Protein AF-A0A2S8AFT2-F1 (afdb_monomer_lite)

Structure (mmCIF, N/CA/C/O backbone):
data_AF-A0A2S8AFT2-F1
#
_entry.id   AF-A0A2S8AFT2-F1
#
loop_
_atom_site.group_PDB
_atom_site.id
_atom_site.type_symbol
_atom_site.label_atom_id
_atom_site.label_alt_id
_atom_site.label_comp_id
_atom_site.label_asym_id
_atom_site.label_entity_id
_atom_site.label_seq_id
_atom_site.pdbx_PDB_ins_code
_atom_site.Cartn_x
_atom_site.Cartn_y
_atom_site.Cartn_z
_atom_site.occupancy
_atom_site.B_iso_or_equiv
_atom_site.auth_seq_id
_atom_site.auth_comp_id
_atom_site.auth_asym_id
_atom_site.auth_atom_id
_atom_site.pdbx_PDB_model_num
ATOM 1 N N . MET A 1 1 ? -31.401 -0.155 1.795 1.00 33.91 1 MET A N 1
ATOM 2 C CA . MET A 1 1 ? -30.818 -1.514 1.838 1.00 33.91 1 MET A CA 1
ATOM 3 C C . MET A 1 1 ? -29.477 -1.427 2.553 1.00 33.91 1 MET A C 1
ATOM 5 O O . MET A 1 1 ? -28.554 -0.840 2.007 1.00 33.91 1 MET A O 1
ATOM 9 N N . ASN A 1 2 ? -29.398 -1.915 3.794 1.00 32.53 2 ASN A N 1
ATOM 10 C CA . ASN A 1 2 ? -28.161 -1.939 4.581 1.00 32.53 2 ASN A CA 1
ATOM 11 C C . ASN A 1 2 ? -27.279 -3.090 4.094 1.00 32.53 2 ASN A C 1
ATOM 13 O O . ASN A 1 2 ? -27.574 -4.254 4.362 1.00 32.53 2 ASN A O 1
ATOM 17 N N . VAL A 1 3 ? -26.214 -2.773 3.362 1.00 36.12 3 VAL A N 1
ATOM 18 C CA . VAL A 1 3 ? -25.198 -3.759 2.991 1.00 36.12 3 VAL A CA 1
ATOM 19 C C . VAL A 1 3 ? -24.253 -3.915 4.181 1.00 36.12 3 VAL A C 1
ATOM 21 O O . VAL A 1 3 ? -23.516 -3.000 4.534 1.00 36.12 3 VAL A O 1
ATOM 24 N N . ASN A 1 4 ? -24.334 -5.076 4.831 1.00 34.59 4 ASN A N 1
ATOM 25 C CA . ASN A 1 4 ? -23.478 -5.501 5.936 1.00 34.59 4 ASN A CA 1
ATOM 26 C C . ASN A 1 4 ? -21.986 -5.383 5.571 1.00 34.59 4 ASN A C 1
ATOM 28 O O . ASN A 1 4 ? -21.433 -6.259 4.911 1.00 34.59 4 ASN A O 1
ATOM 32 N N . ASN A 1 5 ? -21.330 -4.326 6.055 1.00 40.38 5 ASN A N 1
ATOM 33 C CA . ASN A 1 5 ? -19.903 -4.043 5.846 1.00 40.38 5 ASN A CA 1
ATOM 34 C C . ASN A 1 5 ? -18.979 -4.763 6.858 1.00 40.38 5 ASN A C 1
ATOM 36 O O . ASN A 1 5 ? -17.819 -4.401 7.024 1.00 40.38 5 ASN A O 1
ATOM 40 N N . THR A 1 6 ? -19.481 -5.771 7.578 1.00 41.59 6 THR A N 1
ATOM 41 C CA . THR A 1 6 ? -18.819 -6.366 8.756 1.00 41.59 6 THR A CA 1
ATOM 42 C C . THR A 1 6 ? -18.058 -7.669 8.500 1.00 41.59 6 THR A C 1
ATOM 44 O O . THR A 1 6 ? -17.425 -8.180 9.418 1.00 41.59 6 THR A O 1
ATOM 47 N N . LYS A 1 7 ? -18.067 -8.232 7.284 1.00 48.12 7 LYS A N 1
ATOM 48 C CA . LYS A 1 7 ? -17.594 -9.618 7.076 1.00 48.12 7 LYS A CA 1
ATOM 49 C C . LYS A 1 7 ? -16.073 -9.847 7.048 1.00 48.12 7 LYS A C 1
ATOM 51 O O . LYS A 1 7 ? -15.678 -11.001 7.133 1.00 48.12 7 LYS A O 1
ATOM 56 N N . ASN A 1 8 ? -15.228 -8.813 6.999 1.00 59.12 8 ASN A N 1
ATOM 57 C CA . ASN A 1 8 ? -13.768 -8.993 6.847 1.00 59.12 8 ASN A CA 1
ATOM 58 C C . ASN A 1 8 ? -12.906 -8.351 7.945 1.00 59.12 8 ASN A C 1
ATOM 60 O O . ASN A 1 8 ? -11.678 -8.343 7.827 1.00 59.12 8 ASN A O 1
ATOM 64 N N . LYS A 1 9 ? -13.519 -7.829 9.012 1.00 64.31 9 LYS A N 1
ATOM 65 C CA . LYS A 1 9 ? -12.777 -7.213 10.115 1.00 64.31 9 LYS A CA 1
ATOM 66 C C . LYS A 1 9 ? -12.004 -8.273 10.895 1.00 64.31 9 LYS A C 1
ATOM 68 O O . LYS A 1 9 ? -12.562 -9.319 11.231 1.00 64.31 9 LYS A O 1
ATOM 73 N N . MET A 1 10 ? -10.728 -8.014 11.173 1.00 72.75 10 MET A N 1
ATOM 74 C CA . MET A 1 10 ? -9.900 -8.972 11.898 1.00 72.75 10 MET A CA 1
ATOM 75 C C . MET A 1 10 ? -10.366 -9.146 13.348 1.00 72.75 10 MET A C 1
ATOM 77 O O . MET A 1 10 ? -10.544 -8.171 14.082 1.00 72.75 10 MET A O 1
ATOM 81 N N . ASP A 1 11 ? -10.536 -10.402 13.770 1.00 74.88 11 ASP A N 1
ATOM 82 C CA . ASP A 1 11 ? -10.859 -10.743 15.155 1.00 74.88 11 ASP A CA 1
ATOM 83 C C . ASP A 1 11 ? -9.594 -10.641 16.016 1.00 74.88 11 ASP A C 1
ATOM 85 O O . ASP A 1 11 ? -8.755 -11.543 16.063 1.00 74.88 11 ASP A O 1
ATOM 89 N N . LYS A 1 12 ? -9.459 -9.511 16.714 1.00 72.62 12 LYS A N 1
ATOM 90 C CA . LYS A 1 12 ? -8.300 -9.209 17.564 1.00 72.62 12 LYS A CA 1
ATOM 91 C C . LYS A 1 12 ? -8.250 -10.064 18.845 1.00 72.62 12 LYS A C 1
ATOM 93 O O . LYS A 1 12 ? -7.224 -10.059 19.528 1.00 72.62 12 LYS A O 1
ATOM 98 N N . SER A 1 13 ? -9.324 -10.781 19.200 1.00 72.56 13 SER A N 1
ATOM 99 C CA . SER A 1 13 ? -9.420 -11.525 20.469 1.00 72.56 13 SER A CA 1
ATOM 100 C C . SER A 1 13 ? -8.518 -12.762 20.520 1.00 72.56 13 SER A C 1
ATOM 102 O O . SER A 1 13 ? -8.058 -13.140 21.597 1.00 72.56 13 SER A O 1
ATOM 104 N N . ARG A 1 14 ? -8.201 -13.340 19.355 1.00 75.81 14 ARG A N 1
ATOM 105 C CA . ARG A 1 14 ? -7.386 -14.559 19.204 1.00 75.81 14 ARG A CA 1
ATOM 106 C C . ARG A 1 14 ? -5.899 -14.294 18.960 1.00 75.81 14 ARG A C 1
ATOM 108 O O . ARG A 1 14 ? -5.125 -15.239 18.851 1.00 75.81 14 ARG A O 1
ATOM 115 N N . LEU A 1 15 ? -5.500 -13.028 18.859 1.00 81.06 15 LEU A N 1
ATOM 116 C CA . LEU A 1 15 ? -4.115 -12.639 18.599 1.00 81.06 15 LEU A CA 1
ATOM 117 C C . LEU A 1 15 ? -3.244 -12.780 19.850 1.00 81.06 15 LEU A C 1
ATOM 119 O O . LEU A 1 15 ? -3.677 -12.469 20.967 1.00 81.06 15 LEU A O 1
ATOM 123 N N . SER A 1 16 ? -1.985 -13.180 19.655 1.00 85.62 16 SER A N 1
ATOM 124 C CA . SER A 1 16 ? -0.992 -13.154 20.728 1.00 85.62 16 SER A CA 1
ATOM 125 C C . SER A 1 16 ? -0.768 -11.717 21.228 1.00 85.62 16 SER A C 1
ATOM 127 O O . SER A 1 16 ? -1.093 -10.738 20.552 1.00 85.62 16 SER A O 1
ATOM 129 N N . ILE A 1 17 ? -0.195 -11.551 22.427 1.00 87.12 17 ILE A N 1
ATOM 130 C CA . ILE A 1 17 ? 0.159 -10.211 22.939 1.00 87.12 17 ILE A CA 1
ATOM 131 C C . ILE A 1 17 ? 1.089 -9.488 21.953 1.00 87.12 17 ILE A C 1
ATOM 133 O O . ILE A 1 17 ? 0.877 -8.308 21.678 1.00 87.12 17 ILE A O 1
ATOM 137 N N . LYS A 1 18 ? 2.062 -10.210 21.381 1.00 86.81 18 LYS A N 1
ATOM 138 C CA . LYS A 1 18 ? 2.995 -9.683 20.380 1.00 86.81 18 LYS A CA 1
ATOM 139 C C . LYS A 1 18 ? 2.250 -9.167 19.148 1.00 86.81 18 LYS A C 1
ATOM 141 O O . LYS A 1 18 ? 2.451 -8.022 18.762 1.00 86.81 18 LYS A O 1
ATOM 146 N N . ASP A 1 19 ? 1.337 -9.961 18.598 1.00 84.31 19 ASP A N 1
ATOM 147 C CA . ASP A 1 19 ? 0.580 -9.592 17.397 1.00 84.31 19 ASP A CA 1
ATOM 148 C C . ASP A 1 19 ? -0.333 -8.391 17.640 1.00 84.31 19 ASP A C 1
ATOM 150 O O . ASP A 1 19 ? -0.440 -7.514 16.789 1.00 84.31 19 ASP A O 1
ATOM 154 N N . ARG A 1 20 ? -0.946 -8.292 18.827 1.00 86.44 20 ARG A N 1
ATOM 155 C CA . ARG A 1 20 ? -1.747 -7.117 19.209 1.00 86.44 20 ARG A CA 1
ATOM 156 C C . ARG A 1 20 ? -0.906 -5.847 19.305 1.00 86.44 20 ARG A C 1
ATOM 158 O O . ARG A 1 20 ? -1.370 -4.789 18.888 1.00 86.44 20 ARG A O 1
ATOM 165 N N . LEU A 1 21 ? 0.314 -5.936 19.838 1.00 88.62 21 LEU A N 1
ATOM 166 C CA . LEU A 1 21 ? 1.238 -4.799 19.893 1.00 88.62 21 LEU A CA 1
ATOM 167 C C . LEU A 1 21 ? 1.664 -4.365 18.487 1.00 88.62 21 LEU A C 1
ATOM 169 O O . LEU A 1 21 ? 1.594 -3.174 18.179 1.00 88.62 21 LEU A O 1
ATOM 173 N N . THR A 1 22 ? 2.032 -5.318 17.626 1.00 87.12 22 THR A N 1
ATOM 174 C CA . THR A 1 22 ? 2.369 -5.054 16.219 1.00 87.12 22 THR A CA 1
ATOM 175 C C . THR A 1 22 ? 1.199 -4.402 15.489 1.00 87.12 22 THR A C 1
ATOM 177 O O . THR A 1 22 ? 1.371 -3.376 14.840 1.00 87.12 22 THR A O 1
ATOM 180 N N . LEU A 1 23 ? -0.010 -4.933 15.665 1.00 88.06 23 LEU A N 1
ATOM 181 C CA . LEU A 1 23 ? -1.231 -4.398 15.074 1.00 88.06 23 LEU A CA 1
ATOM 182 C C . LEU A 1 23 ? -1.505 -2.965 15.526 1.00 88.06 23 LEU A C 1
ATOM 184 O O . LEU A 1 23 ? -1.764 -2.107 14.691 1.00 88.06 23 LEU A O 1
ATOM 188 N N . ASN A 1 24 ? -1.435 -2.683 16.828 1.00 89.06 24 ASN A N 1
ATOM 189 C CA . ASN A 1 24 ? -1.678 -1.336 17.348 1.00 89.06 24 ASN A CA 1
ATOM 190 C C . ASN A 1 24 ? -0.645 -0.331 16.824 1.00 89.06 24 ASN A C 1
ATOM 192 O O . ASN A 1 24 ? -0.996 0.813 16.528 1.00 89.06 24 ASN A O 1
ATOM 196 N N . LYS A 1 25 ? 0.620 -0.753 16.691 1.00 90.81 25 LYS A N 1
ATOM 197 C CA . LYS A 1 25 ? 1.673 0.057 16.073 1.00 90.81 25 LYS A CA 1
ATOM 198 C C . LYS A 1 25 ? 1.336 0.347 14.610 1.00 90.81 25 LYS A C 1
ATOM 200 O O . LYS A 1 25 ? 1.339 1.510 14.219 1.00 90.81 25 LYS A O 1
ATOM 205 N N . LEU A 1 26 ? 0.973 -0.684 13.850 1.00 90.06 26 LEU A N 1
ATOM 206 C CA . LEU A 1 26 ? 0.604 -0.575 12.442 1.00 90.06 26 LEU A CA 1
ATOM 207 C C . LEU A 1 26 ? -0.612 0.340 12.245 1.00 90.06 26 LEU A C 1
ATOM 209 O O . LEU A 1 26 ? -0.568 1.280 11.461 1.00 90.06 26 LEU A O 1
ATOM 213 N N . GLU A 1 27 ? -1.680 0.131 13.015 1.00 92.44 27 GLU A N 1
ATOM 214 C CA . GLU A 1 27 ? -2.883 0.964 12.974 1.00 92.44 27 GLU A CA 1
ATOM 215 C C . GLU A 1 27 ? -2.548 2.437 13.253 1.00 92.44 27 GLU A C 1
ATOM 217 O O . GLU A 1 27 ? -3.024 3.325 12.547 1.00 92.44 27 GLU A O 1
ATOM 222 N N . LYS A 1 28 ? -1.684 2.711 14.238 1.00 94.12 28 LYS A N 1
ATOM 223 C CA . LYS A 1 28 ? -1.218 4.072 14.526 1.00 94.12 28 LYS A CA 1
ATOM 224 C C . LYS A 1 28 ? -0.417 4.666 13.363 1.00 94.12 28 LYS A C 1
ATOM 226 O O . LYS A 1 28 ? -0.654 5.819 13.021 1.00 94.12 28 LYS A O 1
ATOM 231 N N . GLU A 1 29 ? 0.502 3.908 12.764 1.00 93.38 29 GLU A N 1
ATOM 232 C CA . GLU A 1 29 ? 1.294 4.352 11.607 1.00 93.38 29 GLU A CA 1
ATOM 233 C C . GLU A 1 29 ? 0.391 4.769 10.439 1.00 93.38 29 GLU A C 1
ATOM 235 O O . GLU A 1 29 ? 0.521 5.880 9.930 1.00 93.38 29 GLU A O 1
ATOM 240 N N . TYR A 1 30 ? -0.580 3.933 10.064 1.00 94.81 30 TYR A N 1
ATOM 241 C CA . TYR A 1 30 ? -1.484 4.234 8.951 1.00 94.81 30 TYR A CA 1
ATOM 242 C C . TYR A 1 30 ? -2.477 5.355 9.259 1.00 94.81 30 TYR A C 1
ATOM 244 O O . TYR A 1 30 ? -2.793 6.142 8.373 1.00 94.81 30 TYR A O 1
ATOM 252 N N . ARG A 1 31 ? -2.953 5.475 10.505 1.00 95.81 31 ARG A N 1
ATOM 253 C CA . ARG A 1 31 ? -3.815 6.600 10.912 1.00 95.81 31 ARG A CA 1
ATOM 254 C C . ARG A 1 31 ? -3.095 7.949 10.879 1.00 95.81 31 ARG A C 1
ATOM 256 O O . ARG A 1 31 ? -3.759 8.969 10.742 1.00 95.81 31 ARG A O 1
ATOM 263 N N . LEU A 1 32 ? -1.771 7.959 11.040 1.00 96.38 32 LEU A N 1
ATOM 264 C CA . LEU A 1 32 ? -0.944 9.169 10.989 1.00 96.38 32 LEU A CA 1
ATOM 265 C C . LEU A 1 32 ? -0.367 9.447 9.593 1.00 96.38 32 LEU A C 1
ATOM 267 O O . LEU A 1 32 ? 0.215 10.508 9.378 1.00 96.38 32 LEU A O 1
ATOM 271 N N . ASN A 1 33 ? -0.502 8.515 8.650 1.00 95.75 33 ASN A N 1
ATOM 272 C CA . ASN A 1 33 ? 0.033 8.664 7.305 1.00 95.75 33 ASN A CA 1
ATOM 273 C C . ASN A 1 33 ? -0.831 9.640 6.491 1.00 95.75 33 ASN A C 1
ATOM 275 O O . ASN A 1 33 ? -1.975 9.345 6.177 1.00 95.75 33 ASN A O 1
ATOM 279 N N . SER A 1 34 ? -0.277 10.789 6.098 1.00 97.31 34 SER A N 1
ATOM 280 C CA . SER A 1 34 ? -0.993 11.811 5.319 1.00 97.31 34 SER A CA 1
ATOM 281 C C . SER A 1 34 ? -1.334 11.393 3.884 1.00 97.31 34 SER A C 1
ATOM 283 O O . SER A 1 34 ? -2.145 12.043 3.228 1.00 97.31 34 SER A O 1
ATOM 285 N N . ASN A 1 35 ? -0.703 10.333 3.373 1.00 98.12 35 ASN A N 1
ATOM 286 C CA . ASN A 1 35 ? -0.846 9.891 1.986 1.00 98.12 35 ASN A CA 1
ATOM 287 C C . ASN A 1 35 ? -1.964 8.856 1.811 1.00 98.12 35 ASN A C 1
ATOM 289 O O . ASN A 1 35 ? -2.265 8.466 0.681 1.00 98.12 35 ASN A O 1
ATOM 293 N N . CYS A 1 36 ? -2.607 8.432 2.900 1.00 98.06 36 CYS A N 1
ATOM 294 C CA . CYS A 1 36 ? -3.755 7.540 2.872 1.00 98.06 36 CYS A CA 1
ATOM 295 C C . CYS A 1 36 ? -4.715 7.804 4.038 1.00 98.06 36 CYS A C 1
ATOM 297 O O . CYS A 1 36 ? -4.320 8.244 5.108 1.00 98.06 36 CYS A O 1
ATOM 299 N N . GLU A 1 37 ? -5.979 7.456 3.865 1.00 98.12 37 GLU A N 1
ATOM 300 C CA . GLU A 1 37 ? -6.954 7.369 4.943 1.00 98.12 37 GLU A CA 1
ATOM 301 C C . GLU A 1 37 ? -7.054 5.906 5.394 1.00 98.12 37 GLU A C 1
ATOM 303 O O . GLU A 1 37 ? -7.403 5.017 4.610 1.00 98.12 37 GLU A O 1
ATOM 308 N N . PHE A 1 38 ? -6.722 5.642 6.659 1.00 96.88 38 PHE A N 1
ATOM 309 C CA . PHE A 1 38 ? -6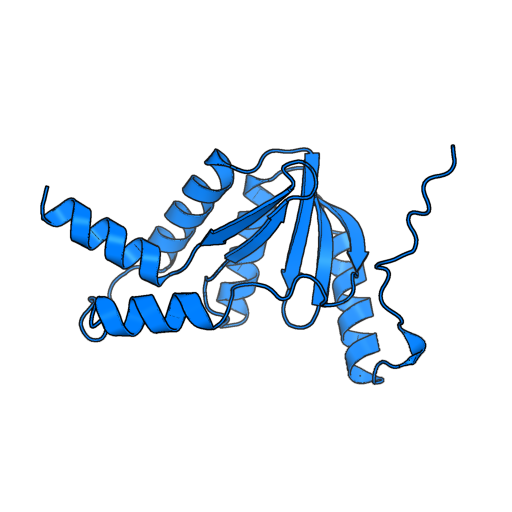.851 4.310 7.249 1.00 96.88 38 PHE A CA 1
ATOM 310 C C . PHE A 1 38 ? -8.324 3.904 7.386 1.00 96.88 38 PHE A C 1
ATOM 312 O O . PHE A 1 38 ? -9.111 4.629 7.994 1.00 96.88 38 PHE A O 1
ATOM 319 N N . ILE A 1 39 ? -8.676 2.713 6.889 1.00 95.12 39 ILE A N 1
ATOM 320 C CA . ILE A 1 39 ? -10.038 2.170 6.977 1.00 95.12 39 ILE A CA 1
ATOM 321 C C . ILE A 1 39 ? -10.104 1.056 8.022 1.00 95.12 39 ILE A C 1
ATOM 323 O O . ILE A 1 39 ? -10.856 1.164 8.990 1.00 95.12 39 ILE A O 1
ATOM 327 N N . ASP A 1 40 ? -9.354 -0.031 7.821 1.00 92.12 40 ASP A N 1
ATOM 328 C CA . ASP A 1 40 ? -9.377 -1.185 8.725 1.00 92.12 40 ASP A CA 1
ATOM 329 C C . ASP A 1 40 ? -8.144 -2.082 8.544 1.00 92.12 40 ASP A C 1
ATOM 331 O O . ASP A 1 40 ? -7.423 -1.990 7.549 1.00 92.12 40 ASP A O 1
ATOM 335 N N . ILE A 1 41 ? -7.943 -3.005 9.482 1.00 89.31 41 ILE A N 1
ATOM 336 C CA . ILE A 1 41 ? -7.052 -4.154 9.301 1.00 89.31 41 ILE A CA 1
ATOM 337 C C . ILE A 1 41 ? -7.927 -5.374 9.014 1.00 89.31 41 ILE A C 1
ATOM 339 O O . ILE A 1 41 ? -8.801 -5.739 9.808 1.00 89.31 41 ILE A O 1
ATOM 343 N N . VAL A 1 42 ? -7.706 -5.992 7.856 1.00 84.94 42 VAL A N 1
ATOM 344 C CA . VAL A 1 42 ? -8.558 -7.065 7.337 1.00 84.94 42 VAL A CA 1
ATOM 345 C C . VAL A 1 42 ? -7.913 -8.433 7.513 1.00 84.94 42 VAL A C 1
ATOM 347 O O . VAL A 1 42 ? -6.691 -8.582 7.481 1.00 84.94 42 VAL A O 1
ATOM 350 N N . ASN A 1 43 ? -8.755 -9.451 7.690 1.00 70.06 43 ASN A N 1
ATOM 351 C CA . ASN A 1 43 ? -8.299 -10.836 7.760 1.00 70.06 43 ASN A CA 1
ATOM 352 C C . ASN A 1 43 ? -7.661 -11.293 6.437 1.00 70.06 43 ASN A C 1
ATOM 354 O O . ASN A 1 43 ? -8.045 -10.864 5.349 1.00 70.06 43 ASN A O 1
ATOM 358 N N . GLY A 1 44 ? -6.706 -12.219 6.549 1.00 59.03 44 GLY A N 1
ATOM 359 C CA . GLY A 1 44 ? -5.827 -12.700 5.479 1.00 59.03 44 GLY A CA 1
ATOM 360 C C . GLY A 1 44 ? -6.479 -13.348 4.250 1.00 59.03 44 GLY A C 1
ATOM 361 O O . GLY A 1 44 ? -5.738 -13.753 3.359 1.00 59.03 44 GLY A O 1
ATOM 362 N N . THR A 1 45 ? -7.809 -13.410 4.135 1.00 49.75 45 THR A N 1
ATOM 363 C CA . THR A 1 45 ? -8.539 -14.179 3.107 1.00 49.75 45 THR A CA 1
ATOM 364 C C . THR A 1 45 ? -8.309 -13.734 1.661 1.00 49.75 45 THR A C 1
ATOM 366 O O . THR A 1 45 ? -8.607 -14.498 0.751 1.00 49.75 45 THR A O 1
ATOM 369 N N . TYR A 1 46 ? -7.680 -12.583 1.409 1.00 50.47 46 TYR A N 1
ATOM 370 C CA . TYR A 1 46 ? -7.115 -12.256 0.088 1.00 50.47 46 TYR A CA 1
ATOM 371 C C . TYR A 1 46 ? -5.791 -13.002 -0.181 1.00 50.47 46 TYR A C 1
ATOM 373 O O . TYR A 1 46 ? -4.812 -12.399 -0.618 1.00 50.47 46 TYR A O 1
ATOM 381 N N . SER A 1 47 ? -5.675 -14.266 0.235 1.00 46.03 47 SER A N 1
ATOM 382 C CA . SER A 1 47 ? -4.504 -15.117 0.002 1.00 46.03 47 SER A CA 1
ATOM 383 C C . SER A 1 47 ? -4.683 -15.836 -1.325 1.00 46.03 47 SER A C 1
ATOM 385 O O . SER A 1 47 ? -5.022 -17.016 -1.358 1.00 46.03 47 SER A O 1
ATOM 387 N N . ILE A 1 48 ? -4.541 -15.134 -2.438 1.00 43.16 48 ILE A N 1
ATOM 388 C CA . ILE A 1 48 ? -4.580 -15.824 -3.720 1.00 43.16 48 ILE A CA 1
ATOM 389 C C . ILE A 1 48 ? -3.487 -15.211 -4.594 1.00 43.16 48 ILE A C 1
ATOM 391 O O . ILE A 1 48 ? -3.519 -14.011 -4.844 1.00 43.16 48 ILE A O 1
ATOM 395 N N . TYR A 1 49 ? -2.538 -16.067 -4.997 1.00 43.41 49 TYR A N 1
ATOM 396 C CA . TYR A 1 49 ? -1.540 -15.893 -6.070 1.00 43.41 49 TYR A CA 1
ATOM 397 C C . TYR A 1 49 ? -0.076 -15.530 -5.736 1.00 43.41 49 TYR A C 1
ATOM 399 O O . TYR A 1 49 ? 0.668 -15.221 -6.656 1.00 43.41 49 TYR A O 1
ATOM 407 N N . PHE A 1 50 ? 0.400 -15.655 -4.489 1.00 48.91 50 PHE A N 1
ATOM 408 C CA . PHE A 1 50 ? 1.793 -15.276 -4.161 1.00 48.91 50 PHE A CA 1
ATOM 409 C C . PHE A 1 50 ? 2.872 -16.345 -4.403 1.00 48.91 50 PHE A C 1
ATOM 411 O O . PHE A 1 50 ? 3.948 -16.005 -4.886 1.00 48.91 50 PHE A O 1
ATOM 418 N N . GLU A 1 51 ? 2.615 -17.623 -4.107 1.00 44.56 51 GLU A N 1
ATOM 419 C CA . GLU A 1 51 ? 3.684 -18.644 -4.121 1.00 44.56 51 GLU A CA 1
ATOM 420 C C . GLU A 1 51 ? 3.896 -19.324 -5.484 1.00 44.56 51 GLU A C 1
ATOM 422 O O . GLU A 1 51 ? 5.025 -19.668 -5.830 1.00 44.56 51 GLU A O 1
ATOM 427 N N . ASN A 1 52 ? 2.844 -19.488 -6.293 1.00 38.69 52 ASN A N 1
ATOM 428 C CA . ASN A 1 52 ? 2.957 -20.253 -7.543 1.00 38.69 52 ASN A CA 1
ATOM 429 C C . ASN A 1 52 ? 3.631 -19.456 -8.673 1.00 38.69 52 ASN A C 1
ATOM 431 O O . ASN A 1 52 ? 4.453 -20.003 -9.400 1.00 38.69 52 ASN A O 1
ATOM 435 N N . PHE A 1 53 ? 3.357 -18.152 -8.784 1.00 44.94 53 PHE A N 1
ATOM 436 C CA . PHE A 1 53 ? 3.870 -17.330 -9.886 1.00 44.94 53 PHE A CA 1
ATOM 437 C C . PHE A 1 53 ? 5.391 -17.095 -9.805 1.00 44.94 53 PHE A C 1
ATOM 439 O O . PHE A 1 53 ? 6.089 -17.187 -10.813 1.00 44.94 53 PHE A O 1
ATOM 446 N N . SER A 1 54 ? 5.931 -16.878 -8.597 1.00 49.25 54 SER A N 1
ATOM 447 C CA . SER A 1 54 ? 7.379 -16.693 -8.390 1.00 49.25 54 SER A CA 1
ATOM 448 C C . SER A 1 54 ? 8.178 -17.959 -8.727 1.00 49.25 54 SER A C 1
ATOM 450 O O . SER A 1 54 ? 9.253 -17.874 -9.323 1.00 49.25 54 SER A O 1
ATOM 452 N N . ASN A 1 55 ? 7.646 -19.143 -8.399 1.00 48.47 55 ASN A N 1
ATOM 453 C CA . ASN A 1 55 ? 8.304 -20.413 -8.709 1.00 48.47 55 ASN A CA 1
ATOM 454 C C . ASN A 1 55 ? 8.341 -20.687 -10.217 1.00 48.47 55 ASN A C 1
ATOM 456 O O . ASN A 1 55 ? 9.384 -21.092 -10.735 1.00 48.47 55 ASN A O 1
ATOM 460 N N . ASP A 1 56 ? 7.249 -20.412 -10.931 1.00 48.91 56 ASP A N 1
ATOM 461 C CA . ASP A 1 56 ? 7.187 -20.610 -12.380 1.00 48.91 56 ASP A CA 1
ATOM 462 C C . ASP A 1 56 ? 8.129 -19.654 -13.128 1.00 48.91 56 ASP A C 1
ATOM 464 O O . ASP A 1 56 ? 8.860 -20.089 -14.021 1.00 48.91 56 ASP A O 1
ATOM 468 N N . LEU A 1 57 ? 8.222 -18.381 -12.725 1.00 47.47 57 LEU A N 1
ATOM 469 C CA . LEU A 1 57 ? 9.178 -17.436 -13.317 1.00 47.47 57 LEU A CA 1
ATOM 470 C C . LEU A 1 57 ? 10.639 -17.804 -13.020 1.00 47.47 57 LEU A C 1
ATOM 472 O O . LEU A 1 57 ? 11.471 -17.796 -13.931 1.00 47.47 57 LEU A O 1
ATOM 476 N N . LYS A 1 58 ? 10.958 -18.188 -11.776 1.00 48.41 58 LYS A N 1
ATOM 477 C CA . LYS A 1 58 ? 12.314 -18.612 -11.381 1.00 48.41 58 LYS A CA 1
ATOM 478 C C . LYS A 1 58 ? 12.788 -19.834 -12.160 1.00 48.41 58 LYS A C 1
ATOM 480 O O . LYS A 1 58 ? 13.943 -19.867 -12.592 1.00 48.41 58 LYS A O 1
ATOM 485 N N . ASN A 1 59 ? 11.898 -20.804 -12.365 1.00 49.97 59 ASN A N 1
ATOM 486 C CA . ASN A 1 59 ? 12.191 -22.017 -13.125 1.00 49.97 59 ASN A CA 1
ATOM 487 C C . ASN A 1 59 ? 12.289 -21.751 -14.635 1.00 49.97 59 ASN A C 1
ATOM 489 O O . ASN A 1 59 ? 13.118 -22.366 -15.302 1.00 49.97 59 ASN A O 1
ATOM 493 N N . THR A 1 60 ? 11.492 -20.821 -15.171 1.00 45.75 60 THR A N 1
ATOM 494 C CA . THR A 1 60 ? 11.460 -20.522 -16.613 1.00 45.75 60 THR A CA 1
ATOM 495 C C . THR A 1 60 ? 12.642 -19.658 -17.063 1.00 45.75 60 THR A C 1
ATOM 497 O O . THR A 1 60 ? 13.195 -19.894 -18.135 1.00 45.75 60 THR A O 1
ATOM 500 N N . PHE A 1 61 ? 13.076 -18.683 -16.257 1.00 48.03 61 PHE A N 1
ATOM 501 C CA . PHE A 1 61 ? 14.068 -17.684 -16.685 1.00 48.03 61 PHE A CA 1
ATOM 502 C C . PHE A 1 61 ? 15.495 -17.912 -16.176 1.00 48.03 61 PHE A C 1
ATOM 5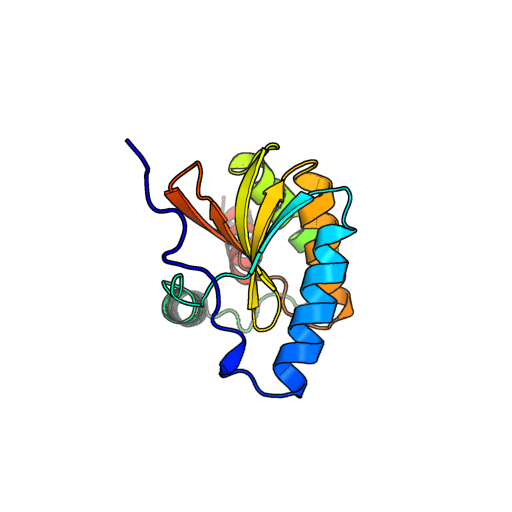04 O O . PHE A 1 61 ? 16.372 -17.109 -16.480 1.00 48.03 61 PHE A O 1
ATOM 511 N N . ASN A 1 62 ? 15.763 -19.000 -15.440 1.00 45.16 62 ASN A N 1
ATOM 512 C CA . ASN A 1 62 ? 17.096 -19.347 -14.923 1.00 45.16 62 ASN A CA 1
ATOM 513 C C . ASN A 1 62 ? 17.830 -18.107 -14.356 1.00 45.16 62 ASN A C 1
ATOM 515 O O . ASN A 1 62 ? 18.971 -17.800 -14.703 1.00 45.16 62 ASN A O 1
ATOM 519 N N . ILE A 1 63 ? 17.123 -17.378 -13.482 1.00 50.34 63 ILE A N 1
ATOM 520 C CA . ILE A 1 63 ? 17.422 -16.016 -12.982 1.00 50.34 63 ILE A CA 1
ATOM 521 C C . ILE A 1 63 ? 18.745 -15.932 -12.187 1.00 50.34 63 ILE A C 1
ATOM 523 O O . ILE A 1 63 ? 19.183 -14.861 -11.785 1.00 50.34 63 ILE A O 1
ATOM 527 N N . LYS A 1 64 ? 19.458 -17.052 -12.014 1.00 44.66 64 LYS A N 1
ATOM 528 C CA . LYS A 1 64 ? 20.727 -17.152 -11.275 1.00 44.66 64 LYS A CA 1
ATOM 529 C C . LYS A 1 64 ? 21.861 -16.262 -11.807 1.00 44.66 64 LYS A C 1
ATOM 531 O O . LYS A 1 64 ? 22.828 -16.069 -11.082 1.00 44.66 64 LYS A O 1
ATOM 536 N N . ASN A 1 65 ? 21.745 -15.730 -13.027 1.00 41.00 65 ASN A N 1
ATOM 537 C CA . ASN A 1 65 ? 22.795 -14.945 -13.689 1.00 41.00 65 ASN A CA 1
ATOM 538 C C . ASN A 1 65 ? 22.381 -13.507 -14.044 1.00 41.00 65 ASN A C 1
ATOM 540 O O . ASN A 1 65 ? 23.043 -12.876 -14.870 1.00 41.00 65 ASN A O 1
ATOM 544 N N . LEU A 1 66 ? 21.299 -12.979 -13.468 1.00 46.88 66 LEU A N 1
ATOM 545 C CA . LEU A 1 66 ? 20.991 -11.561 -13.630 1.00 46.88 66 LEU A CA 1
ATOM 546 C C . LEU A 1 66 ? 21.955 -10.737 -12.774 1.00 46.88 66 LEU A C 1
ATOM 548 O O . LEU A 1 66 ? 22.122 -10.958 -11.579 1.00 46.88 66 LEU A O 1
ATOM 552 N N . ASP A 1 67 ? 22.676 -9.866 -13.469 1.00 42.78 67 ASP A N 1
ATOM 553 C CA . ASP A 1 67 ? 23.768 -9.043 -12.972 1.00 42.78 67 ASP A CA 1
ATOM 554 C C . ASP A 1 67 ? 23.318 -8.283 -11.710 1.00 42.78 67 ASP A C 1
ATOM 556 O O . ASP A 1 67 ? 22.479 -7.385 -11.775 1.00 42.78 67 ASP A O 1
ATOM 560 N N . ASN A 1 68 ? 23.875 -8.647 -10.547 1.00 46.62 68 ASN A N 1
ATOM 561 C CA . ASN A 1 68 ? 23.543 -8.112 -9.211 1.00 46.62 68 ASN A CA 1
ATOM 562 C C . ASN A 1 68 ? 23.791 -6.593 -9.052 1.00 46.62 68 ASN A C 1
ATOM 564 O O . ASN A 1 68 ? 23.747 -6.050 -7.948 1.00 46.62 68 ASN A O 1
ATOM 568 N N . THR A 1 69 ? 24.102 -5.895 -10.140 1.00 48.75 69 THR A N 1
ATOM 569 C CA . THR A 1 69 ? 24.354 -4.458 -10.200 1.00 48.75 69 THR A C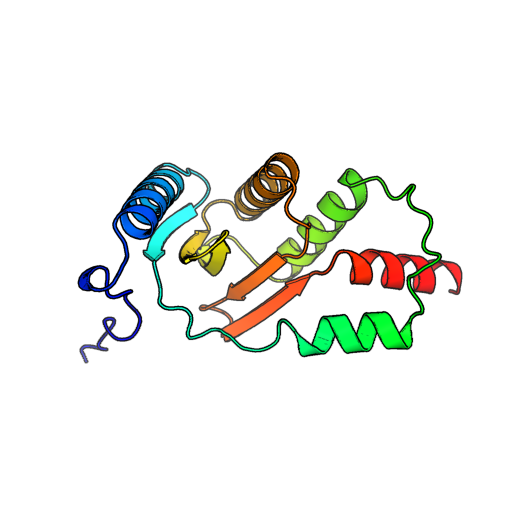A 1
ATOM 570 C C . THR A 1 69 ? 23.094 -3.636 -10.456 1.00 48.75 69 THR A C 1
ATOM 572 O O . THR A 1 69 ? 23.173 -2.403 -10.521 1.00 48.75 69 THR A O 1
ATOM 575 N N . VAL A 1 70 ? 21.916 -4.264 -10.565 1.00 54.81 70 VAL A N 1
ATOM 576 C CA . VAL A 1 70 ? 20.659 -3.520 -10.634 1.00 54.81 70 VAL A CA 1
ATOM 577 C C . VAL A 1 70 ? 20.455 -2.722 -9.352 1.00 54.81 70 VAL A C 1
ATOM 579 O O . VAL A 1 70 ? 20.195 -3.223 -8.260 1.00 54.81 70 VAL A O 1
ATOM 582 N N . VAL A 1 71 ? 20.607 -1.410 -9.510 1.00 68.44 71 VAL A N 1
ATOM 583 C CA . VAL A 1 71 ? 20.450 -0.445 -8.433 1.00 68.44 71 VAL A CA 1
ATOM 584 C C . VAL A 1 71 ? 18.990 -0.486 -7.991 1.00 68.44 71 VAL A C 1
ATOM 586 O O . VAL A 1 71 ? 18.111 -0.172 -8.791 1.00 68.44 71 VAL A O 1
ATOM 589 N N . LYS A 1 72 ? 18.726 -0.821 -6.720 1.00 69.12 72 LYS A N 1
ATOM 590 C CA . LYS A 1 72 ? 17.376 -0.838 -6.115 1.00 69.12 72 LYS A CA 1
ATOM 591 C C . LYS A 1 72 ? 16.546 0.415 -6.427 1.00 69.12 72 LYS A C 1
ATOM 593 O O . LYS A 1 72 ? 15.326 0.346 -6.489 1.00 69.12 72 LYS A O 1
ATOM 598 N N . SER A 1 73 ? 17.203 1.552 -6.670 1.00 74.00 73 SER A N 1
ATOM 599 C CA . SER A 1 73 ? 16.552 2.787 -7.115 1.00 74.00 73 SER A CA 1
ATOM 600 C C . SER A 1 73 ? 15.834 2.656 -8.463 1.00 74.00 73 SER A C 1
ATOM 602 O O . SER A 1 73 ? 14.768 3.237 -8.623 1.00 74.00 73 SER A O 1
ATOM 604 N N . LYS A 1 74 ? 16.369 1.887 -9.419 1.00 78.06 74 LYS A N 1
ATOM 605 C CA . LYS A 1 74 ? 15.743 1.668 -10.730 1.00 78.06 74 LYS A CA 1
ATOM 606 C C . LYS A 1 74 ? 14.521 0.759 -10.639 1.00 78.06 74 LYS A C 1
ATOM 608 O O . LYS A 1 74 ? 13.511 1.090 -11.251 1.00 78.06 74 LYS A O 1
ATOM 613 N N . ILE A 1 75 ? 14.601 -0.324 -9.857 1.00 77.25 75 ILE A N 1
ATOM 614 C CA . ILE A 1 75 ? 13.449 -1.205 -9.593 1.00 77.25 75 ILE A CA 1
ATOM 615 C C . ILE A 1 75 ? 12.347 -0.391 -8.918 1.00 77.25 75 ILE A C 1
ATOM 617 O O . ILE A 1 75 ? 11.244 -0.325 -9.444 1.00 77.25 75 ILE A O 1
ATOM 621 N N . LYS A 1 76 ? 12.684 0.361 -7.860 1.00 82.88 76 LYS A N 1
ATOM 622 C CA . LYS A 1 76 ? 11.757 1.288 -7.195 1.00 82.88 76 LYS A CA 1
ATOM 623 C C . LYS A 1 76 ? 11.079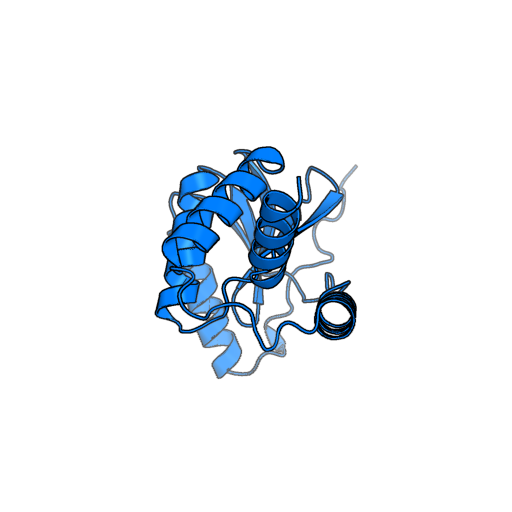 2.240 -8.186 1.00 82.88 76 LYS A C 1
ATOM 625 O O . LYS A 1 76 ? 9.861 2.378 -8.173 1.00 82.88 76 LYS A O 1
ATOM 630 N N . SER A 1 77 ? 11.844 2.918 -9.045 1.00 84.56 77 SER A N 1
ATOM 631 C CA . SER A 1 77 ? 11.271 3.838 -10.038 1.00 84.56 77 SER A CA 1
ATOM 632 C C . SER A 1 77 ? 10.350 3.132 -11.035 1.00 84.56 77 SER A C 1
ATOM 634 O O . SER A 1 77 ? 9.322 3.695 -11.418 1.00 84.56 77 SER A O 1
ATOM 636 N N . TRP A 1 78 ? 10.699 1.916 -11.455 1.00 85.69 78 TRP A N 1
ATOM 637 C CA . TRP A 1 78 ? 9.866 1.112 -12.343 1.00 85.69 78 TRP A CA 1
ATOM 638 C C . TRP A 1 78 ? 8.569 0.669 -11.660 1.00 85.69 78 TRP A C 1
ATOM 640 O O . TRP A 1 78 ? 7.504 0.941 -12.205 1.00 85.69 78 TRP A O 1
ATOM 650 N N . GLU A 1 79 ? 8.629 0.101 -10.453 1.00 85.19 79 GLU A N 1
ATOM 651 C CA . GLU A 1 79 ? 7.443 -0.325 -9.696 1.00 85.19 79 GLU A CA 1
ATOM 652 C C . GLU A 1 79 ? 6.465 0.834 -9.500 1.00 85.19 79 GLU A C 1
ATOM 654 O O . GLU A 1 79 ? 5.274 0.695 -9.766 1.00 85.19 79 GLU A O 1
ATOM 659 N N . ILE A 1 80 ? 6.967 2.010 -9.108 1.00 90.25 80 ILE A N 1
ATOM 660 C CA . ILE A 1 80 ? 6.143 3.216 -8.971 1.00 90.25 80 ILE A CA 1
ATOM 661 C C . ILE A 1 80 ? 5.490 3.587 -10.300 1.00 90.25 80 ILE A C 1
ATOM 663 O O . ILE A 1 80 ? 4.295 3.872 -10.337 1.00 90.25 80 ILE A O 1
ATOM 667 N N . THR A 1 81 ? 6.245 3.545 -11.398 1.00 90.12 81 THR A N 1
ATOM 668 C CA . THR A 1 81 ? 5.709 3.851 -12.728 1.00 90.12 81 THR A CA 1
ATOM 669 C C . THR A 1 81 ? 4.596 2.879 -13.115 1.00 90.12 81 THR A C 1
ATOM 671 O O . THR A 1 81 ? 3.549 3.316 -13.588 1.00 90.12 81 THR A O 1
ATOM 674 N N . GLU A 1 82 ? 4.783 1.575 -12.906 1.00 88.50 82 GLU A N 1
ATOM 675 C CA . GLU A 1 82 ? 3.773 0.568 -13.240 1.00 88.50 82 GLU A CA 1
ATOM 676 C C . GLU A 1 82 ? 2.541 0.659 -12.330 1.00 88.50 82 GLU A C 1
ATOM 678 O O . GLU A 1 82 ? 1.412 0.610 -12.821 1.00 88.50 82 GLU A O 1
ATOM 683 N N . ILE A 1 83 ? 2.726 0.900 -11.028 1.00 90.94 83 ILE A N 1
ATOM 684 C CA . ILE A 1 83 ? 1.630 1.139 -10.080 1.00 90.94 83 ILE A CA 1
ATOM 685 C C . ILE A 1 83 ? 0.778 2.331 -10.521 1.00 90.94 83 ILE A C 1
ATOM 687 O O . ILE A 1 83 ? -0.451 2.232 -10.542 1.00 90.94 83 ILE A O 1
ATOM 691 N N . LEU A 1 84 ? 1.408 3.446 -10.895 1.00 93.62 84 LEU A N 1
ATOM 692 C CA . LEU A 1 84 ? 0.706 4.675 -11.270 1.00 93.62 84 LEU A CA 1
ATOM 693 C C . LEU A 1 84 ? -0.082 4.557 -12.581 1.00 93.62 84 LEU A C 1
ATOM 695 O O . LEU A 1 84 ? -1.005 5.339 -12.797 1.00 93.62 84 LEU A O 1
ATOM 699 N N . LYS A 1 85 ? 0.211 3.569 -13.437 1.00 92.19 85 LYS A N 1
ATOM 700 C CA . LYS A 1 85 ? -0.617 3.278 -14.624 1.00 92.19 85 LYS A CA 1
ATOM 701 C C . LYS A 1 85 ? -1.964 2.657 -14.266 1.00 92.19 85 LYS A C 1
ATOM 703 O O . LYS A 1 85 ? -2.918 2.783 -15.031 1.00 92.19 85 LYS A O 1
ATOM 708 N N . VAL A 1 86 ? -2.033 1.935 -13.147 1.00 90.75 86 VAL A N 1
ATOM 709 C CA . VAL A 1 86 ? -3.177 1.075 -12.807 1.00 90.75 86 VAL A CA 1
ATOM 710 C C . VAL A 1 86 ? -3.830 1.414 -11.476 1.00 90.75 86 VAL A C 1
ATOM 712 O O . VAL A 1 86 ? -4.861 0.823 -11.161 1.00 90.75 86 VAL A O 1
ATOM 715 N N . THR A 1 87 ? -3.310 2.379 -10.717 1.00 94.19 87 THR A N 1
ATOM 716 C CA . THR A 1 87 ? -3.833 2.808 -9.412 1.00 94.19 87 THR A CA 1
ATOM 717 C C . THR A 1 87 ? -3.793 4.323 -9.285 1.00 94.19 87 THR A C 1
ATOM 719 O O . THR A 1 87 ? -2.828 4.970 -9.679 1.00 94.19 87 THR A O 1
ATOM 722 N N . HIS A 1 88 ? -4.871 4.890 -8.748 1.00 96.06 88 HIS A N 1
ATOM 723 C CA . HIS A 1 88 ? -5.091 6.332 -8.711 1.00 96.06 88 HIS A CA 1
ATOM 724 C C . HIS A 1 88 ? -5.470 6.810 -7.310 1.00 96.06 88 HIS A C 1
ATOM 726 O O . HIS A 1 88 ? -5.871 6.028 -6.445 1.00 96.06 88 HIS A O 1
ATOM 732 N N . ASN A 1 89 ? -5.392 8.127 -7.099 1.00 97.75 89 ASN A N 1
ATOM 733 C CA . ASN A 1 89 ? -5.853 8.734 -5.855 1.00 97.75 89 ASN A CA 1
ATOM 734 C C . ASN A 1 89 ? -7.322 8.380 -5.606 1.00 97.75 89 ASN A C 1
ATOM 736 O O . ASN A 1 89 ? -8.127 8.292 -6.532 1.00 97.75 89 ASN A O 1
ATOM 740 N N . TYR A 1 90 ? -7.652 8.207 -4.332 1.00 97.69 90 TYR A N 1
ATOM 741 C CA . TYR A 1 90 ? -8.947 7.776 -3.816 1.00 97.69 90 TYR A CA 1
ATOM 742 C C . TYR A 1 90 ? -9.342 6.325 -4.116 1.00 97.69 90 TYR A C 1
ATOM 744 O O . TYR A 1 90 ? -10.408 5.912 -3.652 1.00 97.69 90 TYR A O 1
ATOM 752 N N . ASP A 1 91 ? -8.492 5.537 -4.785 1.00 97.06 91 ASP A N 1
ATOM 753 C CA . ASP A 1 91 ? -8.649 4.082 -4.805 1.00 97.06 91 ASP A CA 1
ATOM 754 C C . ASP A 1 91 ? -8.521 3.527 -3.375 1.00 97.06 91 ASP A C 1
ATOM 756 O O . ASP A 1 91 ? -7.679 3.946 -2.577 1.00 97.06 91 ASP A O 1
ATOM 760 N N . ILE A 1 92 ? -9.375 2.565 -3.054 1.00 97.00 92 ILE A N 1
ATOM 761 C CA . ILE A 1 92 ? -9.365 1.780 -1.829 1.00 97.00 92 ILE A CA 1
ATOM 762 C C . ILE A 1 92 ? -8.598 0.503 -2.128 1.00 97.00 92 ILE A C 1
ATOM 764 O O . ILE A 1 92 ? -9.015 -0.305 -2.961 1.00 97.00 92 ILE A O 1
ATOM 768 N N . ILE A 1 93 ? -7.486 0.313 -1.431 1.00 94.62 93 ILE A N 1
ATOM 769 C CA . ILE A 1 93 ? -6.634 -0.856 -1.594 1.00 94.62 93 ILE A CA 1
ATOM 770 C C . ILE 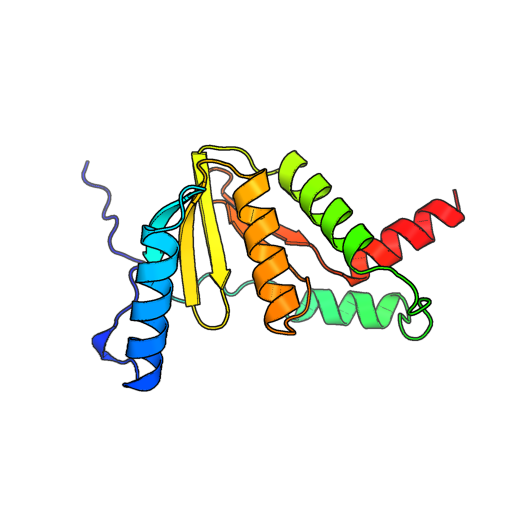A 1 93 ? -6.541 -1.649 -0.296 1.00 94.62 93 ILE A C 1
ATOM 772 O O . ILE A 1 93 ? -6.673 -1.110 0.804 1.00 94.62 93 ILE A O 1
ATOM 776 N N . VAL A 1 94 ? -6.278 -2.941 -0.443 1.00 92.50 94 VAL A N 1
ATOM 777 C CA . VAL A 1 94 ? -5.860 -3.838 0.628 1.00 92.50 94 VAL A CA 1
ATOM 778 C C . VAL A 1 94 ? -4.437 -4.273 0.313 1.00 92.50 94 VAL A C 1
ATOM 780 O O . VAL A 1 94 ? -4.225 -5.053 -0.616 1.00 92.50 94 VAL A O 1
ATOM 783 N N . ILE A 1 95 ? -3.476 -3.755 1.072 1.00 90.94 95 ILE A N 1
ATOM 784 C CA . ILE A 1 95 ? -2.047 -4.029 0.903 1.00 90.94 95 ILE A CA 1
ATOM 785 C C . ILE A 1 95 ? -1.537 -4.915 2.039 1.00 90.94 95 ILE A C 1
ATOM 787 O O . ILE A 1 95 ? -1.991 -4.796 3.180 1.00 90.94 95 ILE A O 1
ATOM 791 N N . SER A 1 96 ? -0.617 -5.825 1.724 1.00 84.94 96 SER A N 1
ATOM 792 C CA . SER A 1 96 ? 0.053 -6.655 2.730 1.00 84.94 96 SER A CA 1
ATOM 793 C C . SER A 1 96 ? 1.242 -5.887 3.312 1.00 84.94 96 SER A C 1
ATOM 795 O O . SER A 1 96 ? 2.180 -5.580 2.583 1.00 84.94 96 SER A O 1
ATOM 797 N N . ASP A 1 97 ? 1.210 -5.589 4.610 1.00 80.69 97 ASP A N 1
ATOM 798 C CA . ASP A 1 97 ? 2.304 -4.955 5.354 1.00 80.69 97 ASP A CA 1
ATOM 799 C C . ASP A 1 97 ? 2.766 -5.908 6.465 1.00 80.69 97 ASP A C 1
ATOM 801 O O . ASP A 1 97 ? 2.047 -6.164 7.437 1.00 80.69 97 ASP A O 1
ATOM 805 N N . GLU A 1 98 ? 3.956 -6.477 6.268 1.00 74.75 98 GLU A N 1
ATOM 806 C CA . GLU A 1 98 ? 4.553 -7.527 7.097 1.00 74.75 98 GLU A CA 1
ATOM 807 C C . GLU A 1 98 ? 3.607 -8.724 7.323 1.00 74.75 98 GLU A C 1
ATOM 809 O O . GLU A 1 98 ? 3.517 -9.623 6.490 1.00 74.75 98 GLU A O 1
ATOM 814 N N . TYR A 1 99 ? 2.896 -8.734 8.453 1.00 72.31 99 TYR A N 1
ATOM 815 C CA . TYR A 1 99 ? 2.052 -9.838 8.918 1.00 72.31 99 TYR A CA 1
ATOM 816 C C . TYR A 1 99 ? 0.552 -9.560 8.774 1.00 72.31 99 TYR A C 1
ATOM 818 O O . TYR A 1 99 ? -0.269 -10.443 9.029 1.00 72.31 99 TYR A O 1
ATOM 826 N N . PHE A 1 100 ? 0.174 -8.339 8.394 1.00 84.12 100 PHE A N 1
ATOM 827 C CA . PHE A 1 100 ? -1.215 -7.899 8.379 1.00 84.12 100 PHE A CA 1
ATOM 828 C C . PHE A 1 100 ? -1.599 -7.291 7.037 1.00 84.12 100 PHE A C 1
ATOM 830 O O . PHE A 1 100 ? -0.775 -6.760 6.299 1.00 84.12 100 PHE A O 1
ATOM 837 N N . LYS A 1 101 ? -2.894 -7.348 6.727 1.00 87.19 101 LYS A N 1
ATOM 838 C CA . LYS A 1 101 ? -3.453 -6.679 5.556 1.00 87.19 101 LYS A CA 1
ATOM 839 C C . LYS A 1 101 ? -4.132 -5.400 5.994 1.00 87.19 101 LYS A C 1
ATOM 841 O O . LYS A 1 101 ? -5.049 -5.429 6.817 1.00 87.19 101 LYS A O 1
ATOM 846 N N . VAL A 1 102 ? -3.687 -4.284 5.439 1.00 91.94 102 VAL A N 1
ATOM 847 C CA . VAL A 1 102 ? -4.181 -2.959 5.796 1.00 91.94 102 VAL A CA 1
ATOM 848 C C . VAL A 1 102 ? -5.035 -2.445 4.653 1.00 91.94 102 VAL A C 1
ATOM 850 O O . VAL A 1 102 ? -4.609 -2.406 3.499 1.00 91.94 102 VAL A O 1
ATOM 853 N N . LYS A 1 103 ? -6.272 -2.086 4.984 1.00 94.25 103 LYS A N 1
ATOM 854 C CA . LYS A 1 103 ? -7.209 -1.465 4.064 1.00 94.25 103 LYS A CA 1
ATOM 855 C C . LYS A 1 103 ? -7.122 0.045 4.218 1.00 94.25 103 LYS A C 1
ATOM 857 O O . LYS A 1 103 ? -7.358 0.579 5.305 1.00 94.25 103 LYS A O 1
ATOM 862 N N . VAL A 1 104 ? -6.822 0.725 3.121 1.00 97.12 104 VAL A N 1
ATOM 863 C CA . VAL A 1 104 ? -6.656 2.178 3.086 1.00 97.12 104 VAL A CA 1
ATOM 864 C C . VAL A 1 104 ? -7.312 2.759 1.848 1.00 97.12 104 VAL A C 1
ATOM 866 O O . VAL A 1 104 ? -7.399 2.097 0.817 1.00 97.12 104 VAL A O 1
ATOM 869 N N . LYS A 1 105 ? -7.740 4.013 1.935 1.00 98.25 105 LYS A N 1
ATOM 870 C CA . LYS A 1 105 ? -8.056 4.834 0.768 1.00 98.25 105 LYS A CA 1
ATOM 871 C C . LYS A 1 105 ? -6.860 5.722 0.461 1.00 98.25 105 LYS A C 1
ATOM 873 O O . LYS A 1 105 ? -6.374 6.427 1.339 1.00 98.25 105 LYS A O 1
ATOM 878 N N . LEU A 1 106 ? -6.372 5.699 -0.767 1.00 98.31 106 LEU A N 1
ATOM 879 C CA . LEU A 1 106 ? -5.209 6.485 -1.165 1.00 98.31 106 LEU A CA 1
ATOM 880 C C . LEU A 1 106 ? -5.572 7.973 -1.239 1.00 98.31 106 LEU A C 1
ATOM 882 O O . LEU A 1 106 ? -6.597 8.336 -1.807 1.00 98.31 106 LEU A O 1
ATOM 886 N N . ILE A 1 107 ? -4.736 8.844 -0.679 1.00 98.19 107 ILE A N 1
ATOM 887 C CA . ILE A 1 107 ? -4.862 10.306 -0.820 1.00 98.19 107 ILE A CA 1
ATOM 888 C C . ILE A 1 107 ? -3.829 10.811 -1.825 1.00 98.19 107 ILE A C 1
ATOM 890 O O . ILE A 1 107 ? -4.174 11.548 -2.746 1.00 98.19 107 ILE A O 1
ATOM 894 N N . ASN A 1 108 ? -2.582 10.353 -1.689 1.00 97.75 108 ASN A N 1
ATOM 895 C CA . ASN A 1 108 ? -1.519 10.562 -2.663 1.00 97.75 108 ASN A CA 1
ATOM 896 C C . ASN A 1 108 ? -0.871 9.212 -2.981 1.00 97.75 108 ASN A C 1
ATOM 898 O O . ASN A 1 108 ? -0.089 8.691 -2.190 1.00 97.75 108 ASN A O 1
ATOM 902 N N . THR A 1 109 ? -1.229 8.648 -4.131 1.00 96.88 109 THR A N 1
ATOM 903 C CA . THR A 1 109 ? -0.823 7.303 -4.557 1.00 96.88 109 THR A CA 1
ATOM 904 C C . THR A 1 109 ? 0.688 7.185 -4.683 1.00 96.88 109 THR A C 1
ATOM 906 O O . THR A 1 109 ? 1.278 6.275 -4.109 1.00 96.88 109 THR A O 1
ATOM 909 N N . GLU A 1 110 ? 1.323 8.122 -5.386 1.00 96.25 110 GLU A N 1
ATOM 910 C CA . GLU A 1 110 ? 2.766 8.093 -5.621 1.00 96.25 110 GLU A CA 1
ATOM 911 C C . GLU A 1 110 ? 3.538 8.149 -4.301 1.00 96.25 110 GLU A C 1
ATOM 913 O O . GLU A 1 110 ? 4.333 7.256 -4.014 1.00 96.25 110 GLU A O 1
ATOM 918 N N . LEU A 1 111 ? 3.253 9.143 -3.451 1.00 97.19 111 LEU A N 1
ATOM 919 C CA . LEU A 1 111 ? 3.945 9.285 -2.168 1.00 97.19 111 LEU A CA 1
ATOM 920 C C . LEU A 1 111 ? 3.626 8.145 -1.198 1.00 97.19 111 LEU A C 1
ATOM 922 O O . LEU A 1 111 ? 4.475 7.776 -0.387 1.00 97.19 111 LEU A O 1
ATOM 926 N N . PHE A 1 112 ? 2.418 7.579 -1.253 1.00 97.25 112 PHE A N 1
ATOM 927 C CA . PHE A 1 112 ? 2.075 6.402 -0.462 1.00 97.25 112 PHE A CA 1
ATOM 928 C C . PHE A 1 112 ? 2.976 5.220 -0.828 1.00 97.25 112 PHE A C 1
ATOM 930 O O . PHE A 1 112 ? 3.635 4.667 0.053 1.00 97.25 112 PHE A O 1
ATOM 937 N N . PHE A 1 113 ? 3.049 4.862 -2.114 1.00 95.12 113 PHE A N 1
ATOM 938 C CA . PHE A 1 113 ? 3.845 3.719 -2.558 1.00 95.12 113 PHE A CA 1
ATOM 939 C C . PHE A 1 113 ? 5.352 3.979 -2.466 1.00 95.12 113 PHE A C 1
ATOM 941 O O . PHE A 1 113 ? 6.083 3.068 -2.091 1.00 95.12 113 PHE A O 1
ATOM 948 N N . LEU A 1 114 ? 5.828 5.207 -2.702 1.00 93.50 114 LEU A N 1
ATOM 949 C CA . LEU A 1 114 ? 7.237 5.565 -2.492 1.00 93.50 114 LEU A CA 1
ATOM 950 C C . LEU A 1 114 ? 7.660 5.312 -1.042 1.00 93.50 114 LEU A C 1
ATOM 952 O O . LEU A 1 114 ? 8.644 4.613 -0.805 1.00 93.50 114 LEU A O 1
ATOM 956 N N . ASN A 1 115 ? 6.878 5.819 -0.084 1.00 93.31 115 ASN A N 1
ATOM 957 C CA . ASN A 1 115 ? 7.151 5.633 1.339 1.00 93.31 115 ASN A CA 1
ATOM 958 C C . ASN A 1 115 ? 7.030 4.162 1.755 1.00 93.31 115 ASN A C 1
ATOM 960 O O . ASN A 1 115 ? 7.801 3.691 2.590 1.00 93.31 115 ASN A O 1
ATOM 964 N N . PHE A 1 116 ? 6.070 3.434 1.180 1.00 92.62 116 PHE A N 1
ATOM 965 C CA . PHE A 1 116 ? 5.885 2.009 1.437 1.00 92.62 116 PHE A CA 1
ATOM 966 C C . PHE A 1 116 ? 7.102 1.193 0.978 1.00 92.62 116 PHE A C 1
ATOM 968 O O . PHE A 1 116 ? 7.636 0.397 1.750 1.00 92.62 116 PHE A O 1
ATOM 975 N N . ILE A 1 117 ? 7.593 1.440 -0.239 1.00 89.56 117 ILE A N 1
ATOM 976 C CA . ILE A 1 117 ? 8.801 0.801 -0.773 1.00 89.56 117 ILE A CA 1
ATOM 977 C C . ILE A 1 117 ? 10.026 1.163 0.067 1.00 89.56 117 ILE A C 1
ATOM 979 O O . ILE A 1 117 ? 10.796 0.279 0.440 1.00 89.56 117 ILE A O 1
ATOM 983 N N . ASP A 1 118 ? 10.197 2.440 0.418 1.00 88.56 118 ASP A N 1
ATOM 984 C CA . ASP A 1 118 ? 11.323 2.879 1.248 1.00 88.56 118 ASP A CA 1
ATOM 985 C C . ASP A 1 118 ? 11.325 2.187 2.615 1.00 88.56 118 ASP A C 1
ATOM 987 O O . ASP A 1 118 ? 12.367 1.692 3.049 1.00 88.56 118 ASP A O 1
ATOM 991 N N . LYS A 1 119 ? 10.153 2.048 3.251 1.00 88.56 119 LYS A N 1
ATOM 992 C CA . LYS A 1 119 ? 9.994 1.278 4.493 1.00 88.56 119 LYS A CA 1
ATOM 993 C C . LYS A 1 119 ? 10.414 -0.183 4.302 1.00 88.56 119 LYS A C 1
ATOM 995 O O . LYS A 1 119 ? 11.153 -0.708 5.135 1.00 88.56 119 LYS A O 1
ATOM 1000 N N . LYS A 1 120 ? 10.003 -0.836 3.208 1.00 85.25 120 LYS A N 1
ATOM 1001 C CA . LYS A 1 120 ? 10.409 -2.220 2.905 1.00 85.25 120 LYS A CA 1
ATOM 1002 C C . LYS A 1 120 ? 11.922 -2.350 2.731 1.00 85.25 120 LYS A C 1
ATOM 1004 O O . LYS A 1 120 ? 12.519 -3.229 3.350 1.00 85.25 120 LYS A O 1
ATOM 1009 N N . ILE A 1 121 ? 12.553 -1.440 1.985 1.00 82.75 121 ILE A N 1
ATOM 1010 C CA . ILE A 1 121 ? 14.014 -1.403 1.805 1.00 82.75 121 ILE A CA 1
ATOM 1011 C C . ILE A 1 121 ? 14.724 -1.247 3.151 1.00 82.75 121 ILE A C 1
ATOM 1013 O O . ILE A 1 121 ? 15.653 -2.005 3.435 1.00 82.75 121 ILE A O 1
ATOM 1017 N N . SER A 1 122 ? 14.295 -0.288 3.979 1.00 84.94 122 SER A N 1
ATOM 1018 C CA . SER A 1 122 ? 14.874 -0.046 5.307 1.00 84.94 122 SER A CA 1
ATOM 1019 C C . SER A 1 122 ? 14.710 -1.236 6.252 1.00 84.94 122 SER A C 1
ATOM 1021 O O . SER A 1 122 ? 15.591 -1.485 7.070 1.00 84.94 122 SER A O 1
ATOM 1023 N N . ASN A 1 123 ? 13.627 -2.002 6.111 1.00 81.38 123 ASN A N 1
ATOM 1024 C CA . ASN A 1 123 ? 13.373 -3.211 6.895 1.00 81.38 123 ASN A CA 1
ATOM 1025 C C . ASN A 1 123 ? 14.015 -4.476 6.295 1.00 81.38 123 ASN A C 1
ATOM 1027 O O . ASN A 1 123 ? 13.771 -5.571 6.797 1.00 81.38 123 ASN A O 1
ATOM 1031 N N . HIS A 1 124 ? 14.830 -4.348 5.241 1.00 77.94 124 HIS A N 1
ATOM 1032 C CA . HIS A 1 124 ? 15.444 -5.471 4.523 1.00 77.94 124 HIS A CA 1
ATOM 1033 C C . HIS A 1 124 ? 14.426 -6.498 3.988 1.00 77.94 124 HIS A C 1
ATOM 1035 O O . HIS A 1 124 ? 14.713 -7.691 3.910 1.00 77.94 124 HIS A O 1
ATOM 1041 N N . ILE A 1 125 ? 13.243 -6.024 3.594 1.00 74.81 125 ILE A N 1
ATOM 1042 C CA . ILE A 1 125 ? 12.198 -6.803 2.922 1.00 74.81 125 ILE A CA 1
ATOM 1043 C C . ILE A 1 125 ? 12.393 -6.640 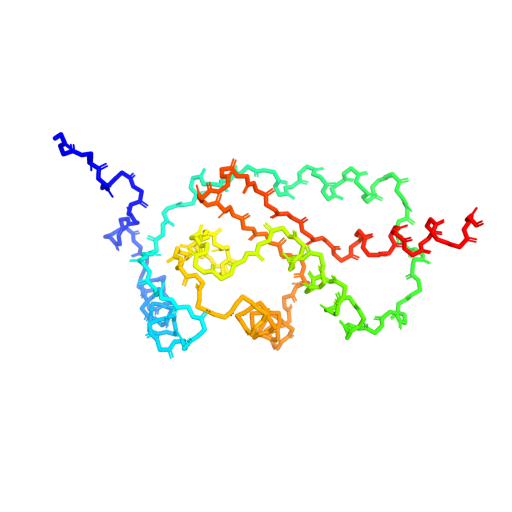1.398 1.00 74.81 125 ILE A C 1
ATOM 1045 O O . ILE A 1 125 ? 12.788 -5.561 0.950 1.00 74.81 125 ILE A O 1
ATOM 1049 N N . GLY A 1 126 ? 12.155 -7.696 0.604 1.00 71.25 126 GLY A N 1
ATOM 1050 C CA . GLY A 1 126 ? 12.200 -7.639 -0.876 1.00 71.25 126 GLY A CA 1
ATOM 1051 C C . GLY A 1 126 ? 11.239 -6.590 -1.452 1.00 71.25 126 GLY A C 1
ATOM 1052 O O . GLY A 1 126 ? 10.330 -6.164 -0.729 1.00 71.25 126 GLY A O 1
ATOM 1053 N N . LEU A 1 127 ? 11.426 -6.131 -2.697 1.00 75.38 127 LEU A N 1
ATOM 1054 C CA . LEU A 1 127 ? 10.621 -5.016 -3.218 1.00 75.38 127 LEU A CA 1
ATOM 1055 C C . LEU A 1 127 ? 9.202 -5.460 -3.587 1.00 75.38 127 LEU A C 1
ATOM 1057 O O . LEU A 1 127 ? 8.288 -4.739 -3.199 1.00 75.38 127 LEU A O 1
ATOM 1061 N N . ASP A 1 128 ? 9.008 -6.705 -4.033 1.00 77.94 128 ASP A N 1
ATOM 1062 C CA . ASP A 1 128 ? 7.735 -7.395 -4.310 1.00 77.94 128 ASP A CA 1
ATOM 1063 C C . ASP A 1 128 ? 6.482 -6.732 -3.710 1.00 77.94 128 ASP A C 1
ATOM 1065 O O . ASP A 1 128 ? 6.158 -6.884 -2.520 1.00 77.94 128 ASP A O 1
ATOM 1069 N N . ILE A 1 129 ? 5.743 -5.989 -4.526 1.00 83.94 129 ILE A N 1
ATOM 1070 C CA . ILE A 1 129 ? 4.551 -5.264 -4.089 1.00 83.94 129 ILE A CA 1
ATOM 1071 C C . ILE A 1 129 ? 3.313 -5.987 -4.572 1.00 83.94 129 ILE A C 1
ATOM 1073 O O . ILE A 1 129 ? 3.178 -6.351 -5.737 1.00 83.94 129 ILE A O 1
ATOM 1077 N N . SER A 1 130 ? 2.342 -6.113 -3.675 1.00 85.44 130 SER A N 1
ATOM 1078 C CA . SER A 1 130 ? 1.030 -6.599 -4.053 1.00 85.44 130 SER A CA 1
ATOM 1079 C C . SER A 1 130 ? -0.084 -5.988 -3.237 1.00 85.44 130 SER A C 1
ATOM 1081 O O . SER A 1 130 ? 0.039 -5.745 -2.033 1.00 85.44 130 SER A O 1
ATOM 1083 N N . TYR A 1 131 ? -1.199 -5.745 -3.910 1.00 89.56 131 TYR A N 1
ATOM 1084 C CA . TYR A 1 131 ? -2.403 -5.243 -3.275 1.00 89.56 131 TYR A CA 1
ATOM 1085 C C . TYR A 1 131 ? -3.632 -5.573 -4.112 1.00 89.56 131 TYR A C 1
ATOM 1087 O O . TYR A 1 131 ? -3.594 -5.642 -5.342 1.00 89.56 131 TYR A O 1
ATOM 1095 N N . TYR A 1 132 ? -4.755 -5.733 -3.425 1.00 88.38 132 TYR A N 1
ATOM 1096 C CA . TYR A 1 132 ? -6.062 -5.798 -4.058 1.00 88.38 132 TYR A CA 1
ATOM 1097 C C . TYR A 1 132 ? -6.657 -4.394 -4.126 1.00 88.38 132 TYR A C 1
ATOM 1099 O O . TYR A 1 132 ? -6.755 -3.718 -3.104 1.00 88.38 132 TYR A O 1
ATOM 1107 N N . ASN A 1 133 ? -7.058 -3.950 -5.312 1.00 89.81 133 ASN A N 1
ATOM 1108 C CA . ASN A 1 133 ? -7.769 -2.691 -5.499 1.00 89.81 133 ASN A CA 1
ATOM 1109 C C . ASN A 1 133 ? -9.280 -2.964 -5.462 1.00 89.81 133 ASN A C 1
ATOM 1111 O O . ASN A 1 133 ? -9.825 -3.581 -6.379 1.00 89.81 133 ASN A O 1
ATOM 1115 N N . GLU A 1 134 ? -9.968 -2.522 -4.406 1.00 90.00 134 GLU A N 1
ATOM 1116 C CA . GLU A 1 134 ? -11.398 -2.793 -4.219 1.00 90.00 134 GLU A CA 1
ATOM 1117 C C . GLU A 1 134 ? -12.274 -2.075 -5.246 1.00 90.00 134 GLU A C 1
ATOM 1119 O O . GLU A 1 134 ? -13.287 -2.628 -5.677 1.00 90.00 134 GLU A O 1
ATOM 1124 N N . ASN A 1 135 ? -11.889 -0.866 -5.663 1.00 91.38 135 ASN A N 1
ATOM 1125 C CA . ASN A 1 135 ? -12.630 -0.110 -6.671 1.00 91.38 135 ASN A CA 1
ATOM 1126 C C . ASN A 1 135 ? -12.609 -0.825 -8.023 1.00 91.38 135 ASN A C 1
ATOM 1128 O O . ASN A 1 135 ? -13.631 -0.888 -8.704 1.00 91.38 135 ASN A O 1
ATOM 1132 N N . LYS A 1 136 ? -11.453 -1.385 -8.391 1.00 86.88 136 LYS A N 1
ATOM 1133 C CA . LYS A 1 136 ? -11.228 -2.051 -9.682 1.00 86.88 136 LYS A CA 1
ATOM 1134 C C . LYS A 1 136 ? -11.488 -3.556 -9.649 1.00 86.88 136 LYS A C 1
ATOM 1136 O O . LYS A 1 136 ? -11.585 -4.175 -10.702 1.00 86.88 136 LYS A O 1
ATOM 1141 N N . LYS A 1 137 ? -11.633 -4.135 -8.455 1.00 83.50 137 LYS A N 1
ATOM 1142 C CA . LYS A 1 137 ? -11.822 -5.573 -8.213 1.00 83.50 137 LYS A CA 1
ATOM 1143 C C . LYS A 1 137 ? -10.726 -6.441 -8.836 1.00 83.50 137 LYS A C 1
ATOM 1145 O O . LYS A 1 137 ? -11.002 -7.515 -9.365 1.00 83.50 137 LYS A O 1
ATOM 1150 N N . PHE A 1 138 ? -9.483 -5.973 -8.763 1.00 80.50 138 PHE A N 1
ATOM 1151 C CA . PHE A 1 138 ? -8.331 -6.649 -9.352 1.00 80.50 138 PHE A CA 1
ATOM 1152 C C . PHE A 1 138 ? -7.130 -6.623 -8.404 1.00 80.50 138 PHE A C 1
ATOM 1154 O O . PHE A 1 138 ? -6.960 -5.676 -7.631 1.00 80.50 138 PHE A O 1
ATOM 1161 N N . THR A 1 139 ? -6.311 -7.672 -8.460 1.00 83.12 139 THR A N 1
ATOM 1162 C CA . THR A 1 139 ? -5.065 -7.779 -7.692 1.00 83.12 139 THR A CA 1
ATOM 1163 C C . THR A 1 139 ? -3.906 -7.348 -8.569 1.00 83.12 139 THR A C 1
ATOM 1165 O O . THR A 1 139 ? -3.670 -7.956 -9.607 1.00 83.12 139 THR A O 1
ATOM 1168 N N . ASN A 1 140 ? -3.167 -6.333 -8.136 1.00 82.94 140 ASN A N 1
ATOM 1169 C CA . ASN A 1 140 ? -1.920 -5.948 -8.781 1.00 82.94 140 ASN A CA 1
ATOM 1170 C C . ASN A 1 140 ? -0.753 -6.608 -8.057 1.00 82.94 140 ASN A C 1
ATOM 1172 O O . ASN A 1 140 ? -0.741 -6.669 -6.822 1.00 82.94 140 ASN A O 1
ATOM 1176 N N . VAL A 1 141 ? 0.212 -7.078 -8.836 1.00 80.69 141 VAL A N 1
ATOM 1177 C CA . VAL A 1 141 ? 1.443 -7.685 -8.345 1.00 80.69 141 VAL A CA 1
ATOM 1178 C C . VAL A 1 141 ? 2.589 -7.159 -9.197 1.00 80.69 141 VAL A C 1
ATOM 1180 O O . VAL A 1 141 ? 2.440 -7.061 -10.411 1.00 80.69 141 VAL A O 1
ATOM 1183 N N . PHE A 1 142 ? 3.679 -6.781 -8.543 1.00 80.94 142 PHE A N 1
ATOM 1184 C CA . PHE A 1 142 ? 4.906 -6.297 -9.161 1.00 80.94 142 PHE A CA 1
ATOM 1185 C C . PHE A 1 142 ? 6.061 -7.009 -8.466 1.00 80.94 142 PHE A C 1
ATOM 1187 O O . PHE A 1 142 ? 6.135 -6.962 -7.236 1.00 80.94 142 PHE A O 1
ATOM 1194 N N . TYR A 1 143 ? 6.905 -7.692 -9.237 1.00 73.19 143 TYR A N 1
ATOM 1195 C CA . TYR A 1 143 ? 8.040 -8.454 -8.711 1.00 73.19 143 TYR A CA 1
ATOM 1196 C C . TYR A 1 143 ? 9.373 -7.837 -9.123 1.00 73.19 143 TYR A C 1
ATOM 1198 O O . TYR A 1 143 ? 9.518 -7.334 -10.243 1.00 73.19 143 TYR A O 1
ATOM 1206 N N . ASP A 1 144 ? 10.381 -7.980 -8.268 1.00 68.44 144 ASP A N 1
ATOM 1207 C CA . ASP A 1 144 ? 11.759 -7.588 -8.576 1.00 68.44 144 ASP A CA 1
ATOM 1208 C C . ASP A 1 144 ? 12.248 -8.342 -9.830 1.00 68.44 144 ASP A C 1
ATOM 1210 O O . ASP A 1 144 ? 12.888 -7.767 -10.713 1.00 68.44 144 ASP A O 1
ATOM 1214 N N . GLU A 1 145 ? 11.879 -9.623 -9.965 1.00 65.38 145 GLU A N 1
ATOM 1215 C CA . GLU A 1 145 ? 12.224 -10.452 -11.121 1.00 65.38 145 GLU A CA 1
ATOM 1216 C C . GLU A 1 145 ? 11.523 -10.021 -12.422 1.00 65.38 145 GLU A C 1
ATOM 1218 O O . GLU A 1 145 ? 12.074 -10.217 -13.508 1.00 65.38 145 GLU A O 1
ATOM 1223 N N . GLU A 1 146 ? 10.335 -9.409 -12.355 1.00 58.97 146 GLU A N 1
ATOM 1224 C CA . GLU A 1 146 ? 9.645 -8.903 -13.552 1.00 58.97 146 GLU A CA 1
ATOM 1225 C C . GLU A 1 146 ? 10.401 -7.734 -14.185 1.00 58.97 146 GLU A C 1
ATOM 1227 O O . GLU A 1 146 ? 10.497 -7.660 -15.414 1.00 58.97 146 GLU A O 1
ATOM 1232 N N . TYR A 1 147 ? 10.991 -6.855 -13.369 1.00 64.19 147 TYR A N 1
ATOM 1233 C CA . TYR A 1 147 ? 11.865 -5.789 -13.858 1.00 64.19 147 TYR A CA 1
ATOM 1234 C C . TYR A 1 147 ? 13.058 -6.362 -14.636 1.00 64.19 147 TYR A C 1
ATOM 1236 O O . TYR A 1 147 ? 13.389 -5.886 -15.729 1.00 64.19 147 TYR A O 1
ATOM 1244 N N . GLU A 1 148 ? 13.684 -7.413 -14.104 1.00 62.44 148 GLU A N 1
ATOM 1245 C CA . GLU A 1 148 ? 14.812 -8.075 -14.756 1.00 62.44 148 GLU A CA 1
ATOM 1246 C C . GLU A 1 148 ? 14.417 -8.720 -16.090 1.00 62.44 148 GLU A C 1
ATOM 1248 O O . GLU A 1 148 ? 15.112 -8.548 -17.096 1.00 62.44 148 GLU A O 1
ATOM 1253 N N . ILE A 1 149 ? 13.266 -9.399 -16.138 1.00 62.50 149 ILE A N 1
ATOM 1254 C CA . ILE A 1 149 ? 12.736 -10.006 -17.367 1.00 62.50 149 ILE A CA 1
ATOM 1255 C C . ILE A 1 149 ? 12.400 -8.927 -18.402 1.00 62.50 149 ILE A C 1
ATOM 1257 O O . ILE A 1 149 ? 12.767 -9.064 -19.570 1.00 62.50 149 ILE A O 1
ATOM 1261 N N . GLN A 1 150 ? 11.752 -7.827 -18.005 1.00 61.22 150 GLN A N 1
ATOM 1262 C CA . GLN A 1 150 ? 11.453 -6.726 -18.925 1.00 61.22 150 GLN A CA 1
ATOM 1263 C C . GLN A 1 150 ? 12.723 -6.096 -19.500 1.00 61.22 150 GLN A C 1
ATOM 1265 O O . GLN A 1 150 ? 12.779 -5.792 -20.694 1.00 61.22 150 GLN A O 1
ATOM 1270 N N . ASN A 1 151 ? 13.755 -5.901 -18.678 1.00 62.09 151 ASN A N 1
ATOM 1271 C CA . ASN A 1 151 ? 15.038 -5.396 -19.155 1.00 62.09 151 ASN A CA 1
ATOM 1272 C C . ASN A 1 151 ? 15.750 -6.379 -20.072 1.00 62.09 151 ASN A C 1
ATOM 1274 O O . ASN A 1 151 ? 16.362 -5.947 -21.049 1.00 62.09 151 ASN A O 1
ATOM 1278 N N . TYR A 1 152 ? 15.673 -7.677 -19.778 1.00 62.25 152 TYR A N 1
ATOM 1279 C CA . TYR A 1 152 ? 16.174 -8.707 -20.673 1.00 62.25 152 TYR A CA 1
ATOM 1280 C C . TYR A 1 152 ? 15.465 -8.610 -22.026 1.00 62.25 152 TYR A C 1
ATOM 1282 O O . TYR A 1 152 ? 16.135 -8.377 -23.022 1.00 62.25 152 TYR A O 1
ATOM 1290 N N . LEU A 1 153 ? 14.131 -8.648 -22.077 1.00 62.50 153 LEU A N 1
ATOM 1291 C CA . LEU A 1 153 ? 13.369 -8.570 -23.332 1.00 62.50 153 LEU A CA 1
ATOM 1292 C C . LEU A 1 153 ? 13.658 -7.293 -24.141 1.00 62.50 153 LEU A C 1
ATOM 1294 O O . LEU A 1 153 ? 13.771 -7.360 -25.361 1.00 62.50 153 LEU A O 1
ATOM 1298 N N . LYS A 1 154 ? 13.855 -6.140 -23.486 1.00 62.88 154 LYS A N 1
ATOM 1299 C CA . LYS A 1 154 ? 14.239 -4.885 -24.162 1.00 62.88 154 LYS A CA 1
ATOM 1300 C C . LYS A 1 154 ? 15.609 -4.932 -24.842 1.00 62.88 154 LYS A C 1
ATOM 1302 O O . LYS A 1 154 ? 15.821 -4.159 -25.763 1.00 62.88 154 LYS A O 1
ATOM 1307 N N . LYS A 1 155 ? 16.538 -5.783 -24.394 1.00 59.34 155 LYS A N 1
ATOM 1308 C CA . LYS A 1 155 ? 17.856 -5.950 -25.038 1.00 59.34 155 LYS A CA 1
ATOM 1309 C C . LYS A 1 155 ? 17.799 -6.796 -26.316 1.00 59.34 155 LYS A C 1
ATOM 1311 O O . LYS A 1 155 ? 18.779 -6.813 -27.052 1.00 59.34 155 LYS A O 1
ATOM 1316 N N . TRP A 1 156 ? 16.700 -7.517 -26.542 1.00 54.22 156 TRP A N 1
ATOM 1317 C CA . TRP A 1 156 ? 16.514 -8.426 -27.680 1.00 54.22 156 TRP A CA 1
ATOM 1318 C C . TRP A 1 156 ? 15.508 -7.909 -28.721 1.00 54.22 156 TRP A C 1
ATOM 1320 O O . TRP A 1 156 ? 15.275 -8.594 -29.717 1.00 54.22 156 TRP A O 1
ATOM 1330 N N . ASN A 1 157 ? 14.946 -6.717 -28.502 1.00 45.47 157 ASN A N 1
ATOM 1331 C CA . ASN A 1 157 ? 14.206 -5.936 -29.499 1.00 45.47 157 ASN A CA 1
ATOM 1332 C C . ASN A 1 157 ? 15.109 -4.849 -30.085 1.00 45.47 157 ASN A C 1
ATOM 1334 O O . ASN A 1 157 ? 14.889 -4.493 -31.262 1.00 45.47 157 ASN A O 1
#

Secondary structure (DSSP, 8-state):
----TTTTB--GGGS-HHHHHHHHHHHHHHHH-TTEEEEEEEPTT---SSHHHHHHHHHHHTGGGS-TT--HHHHHHHHHHHHHHH--TT-EEEEEETTEEEEEEESSHHHHHHHHHHHHHHTT----EEEEETTTTEEEEE-HHHHHHHHHHHH--

pLDDT: mean 75.7, std 19.25, range [32.53, 98.31]

Sequence (157 aa):
MNVNNTKNKMDKSRLSIKDRLTLNKLEKEYRLNSNCEFIDIVNGTYSIYFENFSNDLKNTFNIKNLDNTVVKSKIKSWEITEILKVTHNYDIIVISDEYFKVKVKLINTELFFLNFIDKKISNHIGLDISYYNENKKFTNVFYDEEYEIQNYLKKWN

Foldseek 3Di:
DDDPPPDWADDPPPDDPVVNVVVVVVQVVQCPDPFWHFDGWTDPVPPPDDPPVVVVLCVPPVCVPQDPPPDVVVLLVVVLVVCPVPDDAQFWKFWDDPPITTTIGGHHSSVVLSVVQVVCVVVVHASWTWIQGPVVRDIDTDHPVVVSVVVVVVVVD

Organism: NCBI:txid1679466

Radius of gyration: 17.17 Å; chains: 1; bounding box: 55×34×52 Å